Protein AF-A0A9X6TG32-F1 (afdb_monomer)

Solvent-accessible surface area (backbone atoms only — not comparable to full-atom values): 6471 Å² total; per-residue (Å²): 64,36,31,61,94,69,40,71,38,36,48,78,46,78,39,80,87,81,28,31,37,37,40,41,36,41,62,45,54,41,28,77,88,33,97,44,78,34,29,34,46,34,34,27,42,68,88,64,52,73,80,44,77,45,78,39,45,8,52,44,75,42,64,62,46,78,49,76,41,83,54,51,77,55,16,38,40,41,39,39,22,80,55,9,64,81,35,21,70,48,70,43,84,92,74,67,51,72,45,61,49,30,52,59,43,36,30,34,35,45,97,92,40,76,42,81,50,91,128

Sequence (119 aa):
MQGIGDWEFANINFNKLTKEMKIDLKTGTPHNYFDETYASIKVQKSSGQVVYNKEIYGDKKQNAETNTISVEIGDFVELTHKEGKGRATLINKDNNKQEKIGNKIMYKVTGAGLEKVEK

Organism: Bacillus thuringiensis (NCBI:txid1428)

Nearest PDB structures (foldseek):
  4ruw-assembly1_A  TM=5.761E-01  e=8.623E-03  Beutenbergia cavernae DSM 12333
  2a73-assembly1_A  TM=3.351E-01  e=1.134E-01  Homo sapiens
  2qki-assembly1_A  TM=3.518E-01  e=1.939E-01  Homo sapiens
  3hrz-assembly1_A  TM=3.897E-01  e=3.692E-01  Naja kaouthia
  3frp-assembly1_A  TM=3.621E-01  e=3.692E-01  Naja kaouthia

InterPro domains:
  IPR004954 Putative mucin/carbohydrate-binding domain [PF03272] (2-114)

Foldseek 3Di:
DAAPVLHDQWDWDADLVQQKIKIWGAWDARAQVFQAQAKKKWKAALVRHTPDIDTHGRNDTDHIDIDIDHHDQNIKIKMAGNPQQPRNWDADPVVRDIDRQPGIWMWGQHSVGTDTDDD

Mean predicted aligned error: 2.39 Å

Radius of gyration: 13.81 Å; Cα contacts (8 Å, |Δi|>4): 282; chains: 1; bounding box: 38×26×37 Å

Secondary structure (DSSP, 8-state):
-B-GGG-B-EEEEEETTTTEEEEEE-SB-S-TT--SEEEEEEEE-TTS-EEEEEEEESSSPBPPEEEEEE--TT-EEEEEETTHHHH-EEE-TTT--EEE--SEEEEEEETTEEEEE--

pLDDT: mean 96.97, std 3.9, range [59.69, 98.69]

Structure (mmCIF, N/CA/C/O backbone):
data_AF-A0A9X6TG32-F1
#
_entry.id   AF-A0A9X6TG32-F1
#
loop_
_atom_site.group_PDB
_atom_site.id
_atom_site.type_symbol
_atom_site.label_atom_id
_atom_site.label_alt_id
_atom_site.label_comp_id
_atom_site.label_asym_id
_atom_site.label_entity_id
_atom_site.label_seq_id
_atom_site.pdbx_PDB_ins_code
_atom_site.Cartn_x
_atom_site.Cartn_y
_atom_site.Cartn_z
_atom_site.occupancy
_atom_site.B_iso_or_equiv
_atom_site.auth_seq_id
_atom_site.auth_comp_id
_atom_site.auth_asym_id
_atom_site.auth_atom_id
_atom_site.pdbx_PDB_model_num
ATOM 1 N N . MET A 1 1 ? 7.254 -0.479 0.271 1.00 97.88 1 MET A N 1
ATOM 2 C CA . MET A 1 1 ? 7.523 -1.226 -0.977 1.00 97.88 1 MET A CA 1
ATOM 3 C C . MET A 1 1 ? 8.813 -0.701 -1.569 1.00 97.88 1 MET A C 1
ATOM 5 O O . MET A 1 1 ? 9.039 0.506 -1.534 1.00 97.88 1 MET A O 1
ATOM 9 N N . GLN A 1 2 ? 9.655 -1.598 -2.068 1.00 98.50 2 GLN A N 1
ATOM 10 C CA . GLN A 1 2 ? 10.983 -1.285 -2.580 1.00 98.50 2 GLN A CA 1
ATOM 11 C C . GLN A 1 2 ? 11.112 -1.627 -4.069 1.00 98.50 2 GLN A C 1
ATOM 13 O O . GLN A 1 2 ? 10.507 -2.578 -4.570 1.00 98.50 2 GLN A O 1
ATOM 18 N N . GLY A 1 3 ? 11.855 -0.786 -4.775 1.00 97.81 3 GLY A N 1
ATOM 19 C CA . GLY A 1 3 ? 12.153 -0.877 -6.193 1.00 97.81 3 GLY A CA 1
ATOM 20 C C . GLY A 1 3 ? 13.521 -1.504 -6.431 1.00 97.81 3 GLY A C 1
ATOM 21 O O . GLY A 1 3 ? 14.070 -2.180 -5.558 1.00 97.81 3 GLY A O 1
ATOM 22 N N . ILE A 1 4 ? 14.085 -1.241 -7.605 1.00 96.88 4 ILE A N 1
ATOM 23 C CA . ILE A 1 4 ? 15.459 -1.611 -7.936 1.00 96.88 4 ILE A CA 1
ATOM 24 C C . ILE A 1 4 ? 16.439 -1.053 -6.890 1.00 96.88 4 ILE A C 1
ATOM 26 O O . ILE A 1 4 ? 16.282 0.067 -6.400 1.00 96.88 4 ILE A O 1
ATOM 30 N N . GLY A 1 5 ? 17.433 -1.861 -6.507 1.00 97.06 5 GLY A N 1
ATOM 31 C CA . GLY A 1 5 ? 18.399 -1.496 -5.463 1.00 97.06 5 GLY A CA 1
ATOM 32 C C . GLY A 1 5 ? 17.790 -1.363 -4.063 1.00 97.06 5 GLY A C 1
ATOM 33 O O . GLY A 1 5 ? 18.345 -0.664 -3.222 1.00 97.06 5 GLY A O 1
ATOM 34 N N . ASP A 1 6 ? 16.629 -1.982 -3.829 1.00 96.75 6 ASP A N 1
ATOM 35 C CA . ASP A 1 6 ? 15.890 -1.958 -2.565 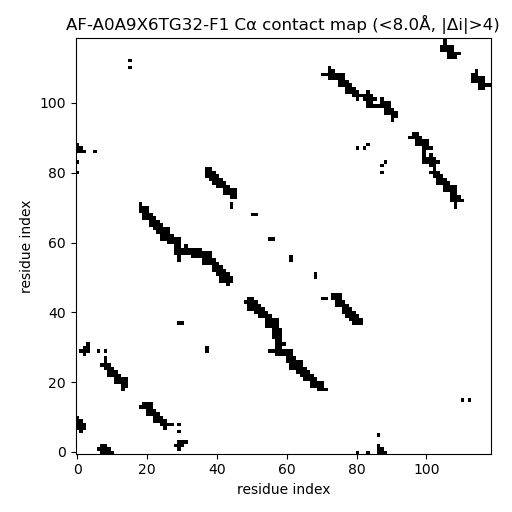1.00 96.75 6 ASP A CA 1
ATOM 36 C C . ASP A 1 6 ? 15.499 -0.541 -2.093 1.00 96.75 6 ASP A C 1
ATOM 38 O O . ASP A 1 6 ? 15.192 -0.301 -0.921 1.00 96.75 6 ASP A O 1
ATOM 42 N N . TRP A 1 7 ? 15.439 0.416 -3.022 1.00 96.06 7 TRP A N 1
ATOM 43 C CA . TRP A 1 7 ? 15.000 1.777 -2.740 1.00 96.06 7 TRP A CA 1
ATOM 44 C C . TRP A 1 7 ? 13.500 1.821 -2.426 1.00 96.06 7 TRP A C 1
ATOM 46 O O . TRP A 1 7 ? 12.672 1.364 -3.210 1.00 96.06 7 TRP A O 1
ATOM 56 N N . GLU A 1 8 ? 13.121 2.397 -1.284 1.00 98.12 8 GLU A N 1
ATOM 57 C CA . GLU A 1 8 ? 11.712 2.567 -0.921 1.00 98.12 8 GLU A CA 1
ATOM 58 C C . GLU A 1 8 ? 11.039 3.635 -1.797 1.00 98.12 8 GLU A C 1
ATOM 60 O O . GLU A 1 8 ? 11.249 4.830 -1.584 1.00 98.12 8 GLU A O 1
ATOM 65 N N . PHE A 1 9 ? 10.183 3.201 -2.7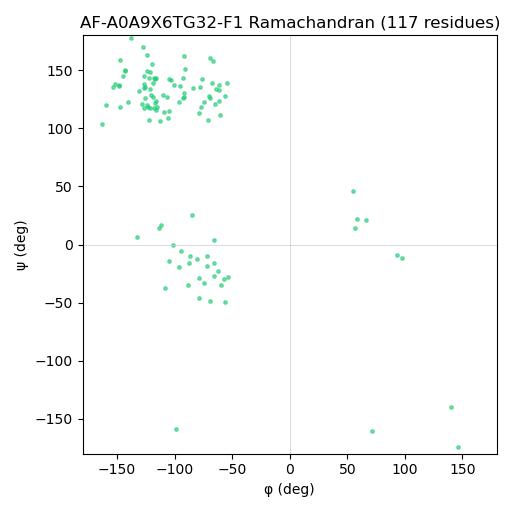25 1.00 98.44 9 PHE A N 1
ATOM 66 C CA . PHE A 1 9 ? 9.433 4.076 -3.633 1.00 98.44 9 PHE A CA 1
ATOM 67 C C . PHE A 1 9 ? 8.010 4.388 -3.141 1.00 98.44 9 PHE A C 1
ATOM 69 O O . PHE A 1 9 ? 7.407 5.360 -3.597 1.00 98.44 9 PHE A O 1
ATOM 76 N N . ALA A 1 10 ? 7.466 3.572 -2.229 1.00 98.44 10 ALA A N 1
ATOM 77 C CA . ALA A 1 10 ? 6.135 3.755 -1.650 1.00 98.44 10 ALA A CA 1
ATOM 78 C C . ALA A 1 10 ? 6.064 3.240 -0.205 1.00 98.44 10 ALA A C 1
ATOM 80 O O . ALA A 1 10 ? 6.521 2.129 0.086 1.00 98.44 10 ALA A O 1
ATOM 81 N N . ASN A 1 11 ? 5.434 4.004 0.684 1.00 98.38 11 ASN A N 1
ATOM 82 C CA . ASN A 1 11 ? 5.142 3.640 2.067 1.00 98.38 11 ASN A CA 1
ATOM 83 C C . ASN A 1 11 ? 3.640 3.813 2.338 1.00 98.38 11 ASN A C 1
ATOM 85 O O . ASN A 1 11 ? 3.044 4.804 1.925 1.00 98.38 11 ASN A O 1
ATOM 89 N N . ILE A 1 12 ? 3.024 2.833 3.002 1.00 98.44 12 ILE A N 1
ATOM 90 C CA . ILE A 1 12 ? 1.616 2.882 3.398 1.00 98.44 12 ILE A CA 1
ATOM 91 C C . ILE A 1 12 ? 1.571 2.699 4.909 1.00 98.44 12 ILE A C 1
ATOM 93 O O . ILE A 1 12 ? 1.993 1.661 5.425 1.00 98.44 12 ILE A O 1
ATOM 97 N N . ASN A 1 13 ? 1.063 3.700 5.620 1.00 98.12 13 ASN A N 1
ATOM 98 C CA . ASN A 1 13 ? 0.930 3.680 7.065 1.00 98.12 13 ASN A CA 1
ATOM 99 C C . ASN A 1 13 ? -0.539 3.776 7.473 1.00 98.12 13 ASN A C 1
ATOM 101 O O . ASN A 1 13 ? -1.195 4.781 7.223 1.00 98.12 13 ASN A O 1
ATOM 105 N N . PHE A 1 14 ? -1.034 2.734 8.138 1.00 98.12 14 PHE A N 1
ATOM 106 C CA . PHE A 1 14 ? -2.340 2.758 8.781 1.00 98.12 14 PHE A CA 1
ATOM 107 C C . PHE A 1 14 ? -2.207 3.199 10.241 1.00 98.12 14 PHE A C 1
ATOM 109 O O . PHE A 1 14 ? -1.439 2.608 11.007 1.00 98.12 14 PHE A O 1
ATOM 116 N N . ASN A 1 15 ? -2.974 4.216 10.624 1.00 97.06 15 ASN A N 1
ATOM 117 C CA . ASN A 1 15 ? -3.145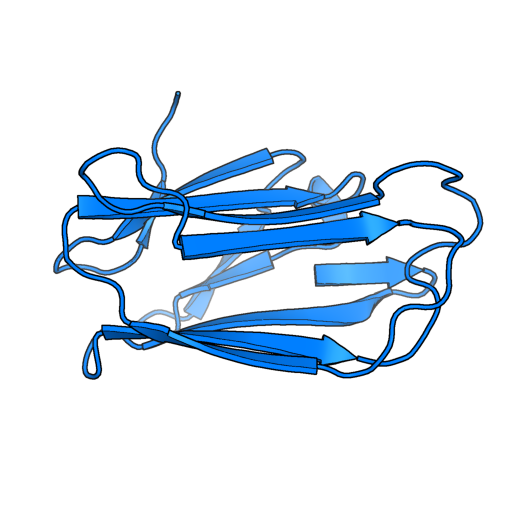 4.652 12.000 1.00 97.06 15 ASN A CA 1
ATOM 118 C C . ASN A 1 15 ? -4.532 4.232 12.503 1.00 97.06 15 ASN A C 1
ATOM 120 O O . ASN A 1 15 ? -5.549 4.801 12.111 1.00 97.06 15 ASN A O 1
ATOM 124 N N . LYS A 1 16 ? -4.564 3.252 13.412 1.00 94.12 16 LYS A N 1
ATOM 125 C CA . LYS A 1 16 ? -5.807 2.725 13.996 1.00 94.12 16 LYS A CA 1
ATOM 126 C C . LYS A 1 16 ? -6.563 3.733 14.869 1.00 94.12 16 LYS A C 1
ATOM 128 O O . LYS A 1 16 ? -7.774 3.612 15.002 1.00 94.12 16 LYS A O 1
ATOM 133 N N . LEU A 1 17 ? -5.864 4.705 15.463 1.00 94.19 17 LEU A N 1
ATOM 134 C CA . LEU A 1 17 ? -6.464 5.688 16.370 1.00 94.19 17 LEU A CA 1
ATOM 135 C C . LEU A 1 17 ? -7.191 6.785 15.596 1.00 94.19 17 LEU A C 1
ATOM 137 O O . LEU A 1 17 ? -8.321 7.122 15.930 1.00 94.19 17 LEU A O 1
ATOM 141 N N . THR A 1 18 ? -6.555 7.316 14.549 1.00 96.94 18 THR A N 1
ATOM 142 C CA . THR A 1 18 ? -7.161 8.350 13.694 1.00 96.94 18 THR A CA 1
ATOM 143 C C . THR A 1 18 ? -8.001 7.764 12.564 1.00 96.94 18 THR A C 1
ATOM 145 O O . THR A 1 18 ? -8.744 8.493 11.917 1.00 96.94 18 THR A O 1
ATOM 148 N N . LYS A 1 19 ? -7.921 6.443 12.355 1.00 97.25 19 LYS A N 1
ATOM 149 C CA . LYS A 1 19 ? -8.539 5.712 11.243 1.00 97.25 19 LYS A CA 1
ATOM 150 C C . LYS A 1 19 ? -8.140 6.278 9.880 1.00 97.25 19 LYS A C 1
ATOM 152 O O . LYS A 1 19 ? -8.952 6.467 8.976 1.00 97.25 19 LYS A O 1
ATOM 157 N N . GLU A 1 20 ? -6.851 6.535 9.730 1.00 98.12 20 GLU A N 1
ATOM 158 C CA . GLU A 1 20 ? -6.286 7.108 8.516 1.00 98.12 20 GLU A CA 1
ATOM 159 C C . GLU A 1 20 ? -5.2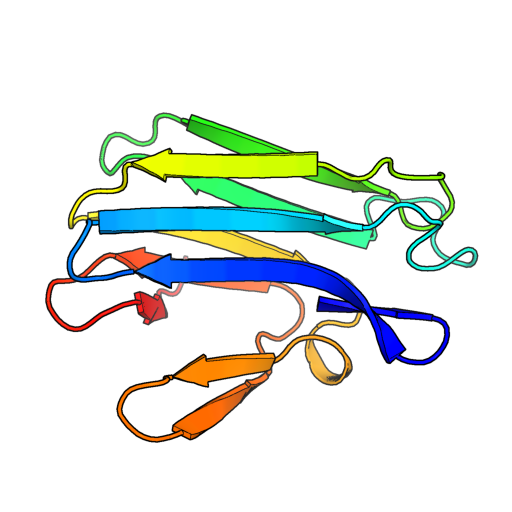76 6.154 7.901 1.00 98.12 20 GLU A C 1
ATOM 161 O O . GLU A 1 20 ? -4.448 5.553 8.591 1.00 98.12 20 GLU A O 1
ATOM 166 N N . MET A 1 21 ? -5.317 6.048 6.580 1.00 98.31 21 MET A N 1
ATOM 167 C CA . MET A 1 21 ? -4.229 5.494 5.797 1.00 98.31 21 MET A CA 1
ATOM 168 C C . MET A 1 21 ? -3.474 6.607 5.099 1.00 98.31 21 MET A C 1
ATOM 170 O O . MET A 1 21 ? -4.004 7.273 4.210 1.00 98.31 21 MET A O 1
ATOM 174 N N . LYS A 1 22 ? -2.216 6.771 5.491 1.00 98.62 22 LYS A N 1
ATOM 175 C CA . LYS A 1 22 ? -1.274 7.662 4.834 1.00 98.62 22 LYS A CA 1
ATOM 176 C C . LYS A 1 22 ? -0.486 6.889 3.784 1.00 98.62 22 LYS A C 1
ATOM 178 O O . LYS A 1 22 ? 0.116 5.861 4.092 1.00 98.62 22 LYS A O 1
ATOM 183 N N . ILE A 1 23 ? -0.494 7.380 2.554 1.00 98.69 23 ILE A N 1
ATOM 184 C CA . ILE A 1 23 ? 0.245 6.826 1.422 1.00 98.69 23 ILE A CA 1
ATOM 185 C C . ILE A 1 23 ? 1.268 7.866 0.995 1.00 98.69 23 ILE A C 1
ATOM 187 O O . ILE A 1 23 ? 0.890 8.958 0.581 1.00 98.69 23 ILE A O 1
ATOM 191 N N . ASP A 1 24 ? 2.543 7.507 1.082 1.00 98.62 24 ASP A N 1
ATOM 192 C CA . ASP A 1 24 ? 3.678 8.339 0.697 1.00 98.62 24 ASP A CA 1
ATOM 193 C C . ASP A 1 24 ? 4.412 7.678 -0.481 1.00 98.62 24 ASP A C 1
ATOM 195 O O . ASP A 1 24 ? 4.970 6.586 -0.348 1.00 98.62 24 ASP A O 1
ATOM 199 N N . LEU A 1 25 ? 4.423 8.334 -1.640 1.00 98.62 25 LEU A N 1
ATOM 200 C CA . LEU A 1 25 ? 5.180 7.950 -2.832 1.00 98.62 25 LEU A CA 1
ATOM 201 C C . LEU A 1 25 ? 6.409 8.848 -2.971 1.00 98.62 25 LEU A C 1
ATOM 203 O O . LEU A 1 25 ? 6.334 10.056 -2.738 1.00 98.62 25 LEU A O 1
ATOM 207 N N . LYS A 1 26 ? 7.540 8.278 -3.391 1.00 98.31 26 LYS A N 1
ATOM 208 C CA . LYS A 1 26 ? 8.780 9.029 -3.646 1.00 98.31 26 LYS A CA 1
ATOM 209 C C . LYS A 1 26 ? 9.032 9.187 -5.137 1.00 98.31 26 LYS A C 1
ATOM 211 O O . LYS A 1 26 ? 8.810 8.264 -5.911 1.00 98.31 26 LYS A O 1
ATOM 216 N N . THR A 1 27 ? 9.554 10.343 -5.539 1.00 98.06 27 THR A N 1
ATOM 217 C CA . THR A 1 27 ? 9.919 10.584 -6.942 1.00 98.06 27 THR A CA 1
ATOM 218 C C . THR A 1 27 ? 10.996 9.606 -7.420 1.00 98.06 27 THR A C 1
ATOM 220 O O . THR A 1 27 ? 11.951 9.346 -6.691 1.00 98.06 27 THR A O 1
ATOM 223 N N . GLY A 1 28 ? 10.850 9.072 -8.632 1.00 97.44 28 GLY A N 1
ATOM 224 C CA . GLY A 1 28 ? 11.818 8.160 -9.249 1.00 97.44 28 GLY A CA 1
ATOM 225 C C . GLY A 1 28 ? 11.162 7.102 -10.131 1.00 97.44 28 GLY A C 1
ATOM 226 O O . GLY A 1 28 ? 9.958 7.140 -10.360 1.00 97.44 28 GLY A O 1
ATOM 227 N N . THR A 1 29 ? 11.958 6.166 -10.638 1.00 98.06 29 THR A N 1
ATOM 228 C CA . THR A 1 29 ? 11.485 5.044 -11.462 1.00 98.06 29 THR A CA 1
ATOM 229 C C . THR A 1 29 ? 11.602 3.764 -10.634 1.00 98.06 29 THR A C 1
ATOM 231 O O . THR A 1 29 ? 12.726 3.401 -10.286 1.00 98.06 29 THR A O 1
ATOM 234 N N . PRO A 1 30 ? 10.490 3.099 -10.263 1.00 97.69 30 PRO A N 1
ATOM 235 C CA . PRO A 1 30 ? 10.518 1.967 -9.340 1.00 97.69 30 PRO A CA 1
ATOM 236 C C . PRO A 1 30 ? 11.435 0.834 -9.794 1.00 97.69 30 PRO A C 1
ATOM 238 O O . PRO A 1 30 ? 12.247 0.364 -9.002 1.00 97.69 30 PRO A O 1
ATOM 241 N N . HIS A 1 31 ? 11.319 0.392 -11.048 1.00 97.94 31 HIS A N 1
ATOM 242 C CA . HIS A 1 31 ? 12.173 -0.647 -11.611 1.00 97.94 31 HIS A CA 1
ATOM 243 C C . HIS A 1 31 ? 12.091 -0.660 -13.146 1.00 97.94 31 HIS A C 1
ATOM 245 O O . HIS A 1 31 ? 11.165 -1.207 -13.737 1.00 97.94 31 HIS A O 1
ATOM 251 N N . ASN A 1 32 ? 13.120 -0.135 -13.808 1.00 96.88 32 ASN A N 1
ATOM 252 C CA . ASN A 1 32 ? 13.190 0.091 -15.259 1.00 96.88 32 ASN A CA 1
ATOM 253 C C . ASN A 1 32 ? 13.198 -1.162 -16.161 1.00 96.88 32 ASN A C 1
ATOM 255 O O . ASN A 1 32 ? 13.348 -1.026 -17.368 1.00 96.88 32 ASN A O 1
ATOM 259 N N . TYR A 1 33 ? 13.064 -2.364 -15.597 1.00 97.81 33 TYR A N 1
ATOM 260 C CA . TYR A 1 33 ? 12.957 -3.618 -16.357 1.00 97.81 33 TYR A CA 1
ATOM 261 C C . TYR A 1 33 ? 11.514 -4.124 -16.459 1.00 97.81 33 TYR A C 1
ATOM 263 O O . TYR A 1 33 ? 11.280 -5.165 -17.061 1.00 97.81 33 TYR A O 1
ATOM 271 N N . PHE A 1 34 ? 10.558 -3.404 -15.865 1.00 97.81 34 PHE A N 1
ATOM 272 C CA . PHE A 1 34 ? 9.136 -3.716 -15.934 1.00 97.81 34 PHE A CA 1
ATOM 273 C C . PHE A 1 34 ? 8.420 -2.625 -16.735 1.00 97.81 34 PHE A C 1
ATOM 275 O O . PHE A 1 34 ? 8.199 -1.526 -16.226 1.00 97.81 34 PHE A O 1
ATOM 282 N N . ASP A 1 35 ? 8.021 -2.948 -17.961 1.00 97.69 35 ASP A N 1
ATOM 283 C CA . ASP A 1 35 ? 7.242 -2.102 -18.879 1.00 97.69 35 ASP A CA 1
ATOM 284 C C . ASP A 1 35 ? 5.721 -2.206 -18.637 1.00 97.69 35 ASP A C 1
ATOM 286 O O . ASP A 1 35 ? 4.893 -1.950 -19.516 1.00 97.69 35 ASP A O 1
ATOM 290 N N . GLU A 1 36 ? 5.343 -2.557 -17.408 1.00 98.19 36 GLU A N 1
ATOM 291 C CA . GLU A 1 36 ? 3.975 -2.782 -16.952 1.00 98.19 36 GLU A CA 1
ATOM 292 C C . GLU A 1 36 ? 3.728 -2.166 -15.563 1.00 98.19 36 GLU A C 1
ATOM 294 O O . GLU A 1 36 ? 4.631 -1.621 -14.913 1.00 98.19 36 GLU A O 1
ATOM 299 N N . THR A 1 37 ? 2.490 -2.275 -15.072 1.00 98.50 37 THR A N 1
ATOM 300 C CA . THR A 1 37 ? 2.165 -1.939 -13.681 1.00 98.50 37 THR A CA 1
ATOM 301 C C . THR A 1 37 ? 2.960 -2.840 -12.739 1.00 98.50 37 THR A C 1
ATOM 303 O O . THR A 1 37 ? 2.746 -4.050 -12.638 1.00 98.50 37 THR A O 1
ATOM 306 N N . TYR A 1 38 ? 3.895 -2.219 -12.030 1.00 98.56 38 TYR A N 1
ATOM 307 C CA . TYR A 1 38 ? 4.840 -2.880 -11.145 1.00 98.56 38 TYR A CA 1
ATOM 308 C C . TYR A 1 38 ? 4.287 -3.031 -9.726 1.00 98.56 38 TYR A C 1
ATOM 310 O O . TYR A 1 38 ? 4.538 -4.037 -9.055 1.00 98.56 38 TYR A O 1
ATOM 318 N N . ALA A 1 39 ? 3.505 -2.053 -9.271 1.00 98.62 39 ALA A N 1
ATOM 319 C CA . ALA A 1 39 ? 2.791 -2.099 -8.004 1.00 98.62 39 ALA A CA 1
ATOM 320 C C . ALA A 1 39 ? 1.464 -1.341 -8.089 1.00 98.62 39 ALA A C 1
ATOM 322 O O . ALA A 1 39 ? 1.287 -0.455 -8.926 1.00 98.62 39 ALA A O 1
ATOM 323 N N . SER A 1 40 ? 0.537 -1.660 -7.191 1.00 98.62 40 SER A N 1
ATOM 324 C CA . SER A 1 40 ? -0.705 -0.907 -7.046 1.00 98.62 40 SER A CA 1
ATOM 325 C C . SER A 1 40 ? -1.135 -0.796 -5.593 1.00 98.62 40 SER A C 1
ATOM 327 O O . SER A 1 40 ? -0.887 -1.695 -4.786 1.00 98.62 40 SER A O 1
ATOM 329 N N . ILE A 1 41 ? -1.826 0.296 -5.280 1.00 98.69 41 ILE A N 1
ATOM 330 C CA . ILE A 1 41 ? -2.442 0.548 -3.978 1.00 98.69 41 ILE A CA 1
ATOM 331 C C . ILE A 1 41 ? -3.895 0.925 -4.221 1.00 98.69 41 ILE A C 1
ATOM 333 O O . ILE A 1 41 ? -4.177 1.907 -4.908 1.00 98.69 41 ILE A O 1
ATOM 337 N N . LYS A 1 42 ? -4.822 0.165 -3.648 1.00 98.69 42 LYS A N 1
ATOM 338 C CA . LYS A 1 42 ? -6.256 0.417 -3.775 1.00 98.69 42 LYS A CA 1
ATOM 339 C C . LYS A 1 42 ? -6.914 0.383 -2.408 1.00 98.69 42 LYS A C 1
ATOM 341 O O . LYS A 1 42 ? -6.699 -0.552 -1.642 1.00 98.69 42 LYS A O 1
ATOM 346 N N . VAL A 1 43 ? -7.729 1.393 -2.122 1.00 98.69 43 VAL A N 1
ATOM 347 C CA . VAL A 1 43 ? -8.520 1.493 -0.892 1.00 98.69 43 VAL A CA 1
ATOM 348 C C . VAL A 1 43 ? -9.991 1.521 -1.265 1.00 98.69 43 VAL A C 1
ATOM 350 O O . VAL A 1 43 ? -10.417 2.324 -2.102 1.00 98.69 43 VAL A O 1
ATOM 353 N N . GLN A 1 44 ? -10.765 0.626 -0.662 1.00 98.44 44 GLN A N 1
ATOM 354 C CA . GLN A 1 44 ? -12.180 0.442 -0.958 1.00 98.44 44 GLN A CA 1
ATOM 355 C C . GLN A 1 44 ? -13.005 0.520 0.317 1.00 98.44 44 GLN A C 1
ATOM 357 O O . GLN A 1 44 ? -12.634 -0.057 1.337 1.00 98.44 44 GLN A O 1
ATOM 362 N N . LYS A 1 45 ? -14.150 1.192 0.244 1.00 98.19 45 LYS A N 1
ATOM 363 C CA . LYS A 1 45 ? -15.153 1.158 1.301 1.00 98.19 45 LYS A CA 1
ATOM 364 C C . LYS A 1 45 ? -15.764 -0.229 1.426 1.00 98.19 45 LYS A C 1
ATOM 366 O O . LYS A 1 45 ? -15.779 -0.994 0.461 1.00 98.19 45 LYS A O 1
ATOM 371 N N . SER A 1 46 ? -16.330 -0.528 2.589 1.00 97.06 46 SER A N 1
ATOM 372 C CA . SER A 1 46 ? -17.109 -1.755 2.817 1.00 97.06 46 SER A CA 1
ATOM 373 C C . SER A 1 46 ? -18.251 -1.953 1.803 1.00 97.06 46 SER A C 1
ATOM 375 O O . SER A 1 46 ? -18.584 -3.087 1.471 1.00 97.06 46 SER A O 1
ATOM 377 N N . SER A 1 47 ? -18.790 -0.862 1.242 1.00 97.00 47 SER A N 1
ATOM 378 C CA . SER A 1 47 ? -19.780 -0.859 0.152 1.00 97.00 47 SER A CA 1
ATOM 379 C C . SER A 1 47 ? -19.227 -1.275 -1.220 1.00 97.00 47 SER A C 1
ATOM 381 O O . SER A 1 47 ? -19.992 -1.439 -2.166 1.00 97.00 47 SER A O 1
ATOM 383 N N . GLY A 1 48 ? -17.906 -1.406 -1.359 1.00 96.31 48 GLY A N 1
ATOM 384 C CA . GLY A 1 48 ? -17.206 -1.660 -2.620 1.00 96.31 48 GLY A CA 1
ATOM 385 C C . GLY A 1 48 ? -16.729 -0.398 -3.348 1.00 96.31 48 GLY A C 1
ATOM 386 O O . GLY A 1 48 ? -15.950 -0.511 -4.298 1.00 96.31 48 GLY A O 1
ATOM 387 N N . GLN A 1 49 ? -17.128 0.800 -2.901 1.00 98.12 49 GLN A N 1
ATOM 388 C CA . GLN A 1 49 ? -16.684 2.060 -3.502 1.00 98.12 49 GLN A CA 1
ATOM 389 C C . GLN A 1 49 ? -15.162 2.213 -3.396 1.00 98.12 49 GLN A C 1
ATOM 391 O O . GLN A 1 49 ? -14.604 2.213 -2.301 1.00 98.12 49 GLN A O 1
ATOM 396 N N . VAL A 1 50 ? -14.484 2.394 -4.527 1.00 98.44 50 VAL A N 1
ATOM 397 C CA . VAL A 1 50 ? -13.050 2.707 -4.559 1.00 98.44 50 VAL A CA 1
ATOM 398 C C . VAL A 1 50 ? -12.864 4.182 -4.210 1.00 98.44 50 VAL A C 1
ATOM 400 O O . VAL A 1 50 ? -13.356 5.049 -4.927 1.00 98.44 50 VAL A O 1
ATOM 403 N N . VAL A 1 51 ? -12.157 4.466 -3.117 1.00 98.19 51 VAL A N 1
ATOM 404 C CA . VAL A 1 51 ? -11.865 5.841 -2.659 1.00 98.19 51 VAL A CA 1
ATOM 405 C C . VAL A 1 51 ? -10.427 6.262 -2.931 1.00 98.19 51 VAL A C 1
ATOM 407 O O . VAL A 1 51 ? -10.109 7.444 -2.887 1.00 98.19 51 VAL A O 1
ATOM 410 N N . TYR A 1 52 ? -9.562 5.302 -3.254 1.00 98.62 52 TYR A N 1
ATOM 411 C CA . TYR A 1 52 ? -8.222 5.556 -3.758 1.00 98.62 52 TYR A CA 1
ATOM 412 C C . TYR A 1 52 ? -7.778 4.405 -4.651 1.00 98.62 52 TYR A C 1
ATOM 414 O O . TYR A 1 52 ? -7.996 3.238 -4.318 1.00 98.62 52 TYR A O 1
ATOM 422 N N . ASN A 1 53 ? -7.132 4.729 -5.766 1.00 98.25 53 ASN A N 1
ATOM 423 C CA . ASN A 1 53 ? -6.499 3.756 -6.642 1.00 98.25 53 ASN A CA 1
ATOM 424 C C . ASN A 1 53 ? -5.261 4.380 -7.280 1.00 98.25 53 ASN A C 1
ATOM 426 O O . ASN A 1 53 ? -5.369 5.360 -8.017 1.00 98.25 53 ASN A O 1
ATOM 430 N N . LYS A 1 54 ? -4.096 3.799 -7.011 1.00 98.12 54 LYS A N 1
ATOM 431 C CA . LYS A 1 54 ? -2.827 4.195 -7.608 1.00 98.12 54 LYS A CA 1
ATOM 432 C C . LYS A 1 54 ? -2.187 2.997 -8.275 1.00 98.12 54 LYS A C 1
ATOM 434 O O . LYS A 1 54 ? -1.848 2.023 -7.607 1.00 98.12 54 LYS A O 1
ATOM 439 N N . GLU A 1 55 ? -1.977 3.113 -9.576 1.00 98.31 55 GLU A N 1
ATOM 440 C CA . GLU A 1 55 ? -1.090 2.233 -10.324 1.00 98.31 55 GLU A CA 1
ATOM 441 C C . GLU A 1 55 ? 0.285 2.883 -10.434 1.00 98.31 55 GLU A C 1
ATOM 443 O O . GLU A 1 55 ? 0.413 4.091 -10.662 1.00 98.31 55 GLU A O 1
ATOM 448 N N . ILE A 1 56 ? 1.318 2.076 -10.226 1.00 98.44 56 ILE A N 1
ATOM 449 C CA . ILE A 1 56 ? 2.711 2.494 -10.239 1.00 98.44 56 ILE A CA 1
ATOM 450 C C . ILE A 1 56 ? 3.407 1.653 -11.303 1.00 98.44 56 ILE A C 1
ATOM 452 O O . ILE A 1 56 ? 3.610 0.449 -11.133 1.00 98.44 56 ILE A O 1
ATOM 456 N N . TYR A 1 57 ? 3.729 2.293 -12.421 1.00 98.38 57 TYR A N 1
ATOM 457 C CA . TYR A 1 57 ? 4.402 1.664 -13.552 1.00 98.38 57 TYR A CA 1
ATOM 458 C C . TYR A 1 57 ? 5.895 1.479 -13.252 1.00 98.38 57 TYR A C 1
ATOM 460 O O . TYR A 1 57 ? 6.499 2.337 -12.607 1.00 98.38 57 TYR A O 1
ATOM 468 N N . GLY A 1 58 ? 6.486 0.367 -13.686 1.00 98.38 58 GLY A N 1
ATOM 469 C CA . GLY A 1 58 ? 7.863 0.020 -13.323 1.00 98.38 58 GLY A CA 1
ATOM 470 C C . GLY A 1 58 ? 8.913 0.932 -13.949 1.00 98.38 58 GLY A C 1
ATOM 471 O O . GLY A 1 58 ? 9.784 1.443 -13.243 1.00 98.38 58 GLY A O 1
ATOM 472 N N . ASP A 1 59 ? 8.810 1.164 -15.254 1.00 98.12 59 ASP A N 1
ATOM 473 C CA . ASP A 1 59 ? 9.783 1.906 -16.061 1.00 98.12 59 ASP A CA 1
ATOM 474 C C . ASP A 1 59 ? 9.464 3.396 -16.242 1.00 98.12 59 ASP A C 1
ATOM 476 O O . ASP A 1 59 ? 10.296 4.159 -16.742 1.00 98.12 59 ASP A O 1
ATOM 480 N N . LYS A 1 60 ? 8.302 3.851 -15.763 1.00 98.06 60 LYS A N 1
ATOM 481 C CA . LYS A 1 60 ? 7.919 5.264 -15.810 1.00 98.06 60 LYS A CA 1
ATOM 482 C C . LYS A 1 60 ? 8.320 5.974 -14.530 1.00 98.06 60 LYS A C 1
ATOM 484 O O . LYS A 1 60 ? 8.197 5.454 -13.423 1.00 98.06 60 LYS A O 1
ATOM 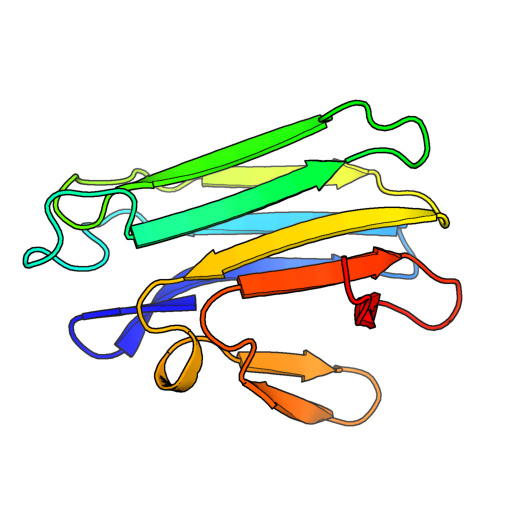489 N N . LYS A 1 61 ? 8.745 7.224 -14.691 1.00 96.94 61 LYS A N 1
ATOM 490 C CA . LYS A 1 61 ? 8.989 8.119 -13.564 1.00 96.94 61 LYS A CA 1
ATOM 491 C C . LYS A 1 61 ? 7.668 8.405 -12.844 1.00 96.94 61 LYS A C 1
ATOM 493 O O . LYS A 1 61 ? 6.750 8.966 -13.439 1.00 96.94 61 LYS A O 1
ATOM 498 N N . GLN A 1 62 ? 7.593 8.064 -11.562 1.00 95.56 62 GLN A N 1
ATOM 499 C CA . GLN A 1 62 ? 6.560 8.548 -10.651 1.00 95.56 62 GLN A CA 1
ATOM 500 C C . GLN A 1 62 ? 7.023 9.833 -9.954 1.00 95.56 62 GLN A C 1
ATOM 502 O O . GLN A 1 62 ? 8.219 10.045 -9.740 1.00 95.56 62 GLN A O 1
ATOM 507 N N . ASN A 1 63 ? 6.071 10.686 -9.585 1.00 96.88 63 ASN A N 1
ATOM 508 C CA . ASN A 1 63 ? 6.325 11.877 -8.776 1.00 96.88 63 ASN A CA 1
ATOM 509 C C . ASN A 1 63 ? 6.160 11.563 -7.287 1.00 96.88 63 ASN A C 1
ATOM 511 O O . ASN A 1 63 ? 5.535 10.569 -6.918 1.00 96.88 63 ASN A O 1
ATOM 515 N N . ALA A 1 64 ? 6.715 12.427 -6.437 1.00 97.94 64 ALA A N 1
ATOM 516 C CA . ALA A 1 64 ? 6.408 12.375 -5.017 1.00 97.94 64 ALA A CA 1
ATOM 517 C C . ALA A 1 64 ? 4.941 12.764 -4.787 1.00 97.94 64 ALA A C 1
ATOM 519 O O . ALA A 1 64 ? 4.436 13.689 -5.423 1.00 97.94 64 ALA A O 1
ATOM 520 N N . GLU A 1 65 ? 4.267 12.051 -3.893 1.00 97.44 65 GLU A N 1
ATOM 521 C CA . GLU A 1 65 ? 2.846 12.240 -3.610 1.00 97.44 65 GLU A CA 1
ATOM 522 C C . GLU A 1 65 ? 2.562 11.783 -2.180 1.00 97.44 65 GLU A C 1
ATOM 524 O O . GLU A 1 65 ? 3.018 10.716 -1.778 1.00 97.44 65 GLU A O 1
ATOM 529 N N . THR A 1 66 ? 1.790 12.561 -1.426 1.00 98.25 66 THR A N 1
ATOM 530 C CA . THR A 1 66 ? 1.302 12.164 -0.102 1.00 98.25 66 THR A CA 1
ATOM 531 C C . THR A 1 66 ? -0.211 12.294 -0.093 1.00 98.25 66 THR A C 1
ATOM 533 O O . THR A 1 66 ? -0.735 13.368 -0.379 1.00 98.25 66 THR A O 1
ATOM 536 N N . ASN A 1 67 ? -0.910 11.221 0.269 1.00 98.06 67 ASN A N 1
ATOM 537 C CA . ASN A 1 67 ? -2.353 11.245 0.499 1.00 98.06 67 ASN A CA 1
ATOM 538 C C . ASN A 1 67 ? -2.681 10.684 1.871 1.00 98.06 67 ASN A C 1
ATOM 540 O O . ASN A 1 67 ? -2.078 9.705 2.307 1.00 98.06 67 ASN A O 1
ATOM 544 N N . THR A 1 68 ? -3.705 11.254 2.492 1.00 98.44 68 THR A N 1
ATOM 545 C CA . THR A 1 68 ? -4.328 10.710 3.695 1.00 98.44 68 THR A CA 1
ATOM 546 C C . THR A 1 68 ? -5.762 10.341 3.359 1.00 98.44 68 THR A C 1
ATOM 548 O O . THR A 1 68 ? -6.526 11.175 2.880 1.00 98.44 68 THR A O 1
ATOM 551 N N . ILE A 1 69 ? -6.118 9.081 3.586 1.00 98.25 69 ILE A N 1
ATOM 552 C CA . ILE A 1 69 ? -7.436 8.531 3.276 1.00 98.25 69 ILE A CA 1
ATOM 553 C C . ILE A 1 69 ? -8.082 8.097 4.584 1.00 98.25 69 ILE A C 1
ATOM 555 O O . ILE A 1 69 ? -7.544 7.236 5.282 1.00 98.25 69 ILE A O 1
ATOM 559 N N . SER A 1 70 ? -9.252 8.647 4.898 1.00 98.19 70 SER A N 1
ATOM 560 C CA . SER A 1 70 ? -10.060 8.163 6.017 1.00 98.19 70 SER A CA 1
ATOM 561 C C . SER A 1 70 ? -10.631 6.784 5.692 1.00 98.19 70 SER A C 1
ATOM 563 O O . SER A 1 70 ? -11.278 6.587 4.654 1.00 98.19 70 SER A O 1
ATOM 565 N N . VAL A 1 71 ? -10.418 5.829 6.589 1.00 98.31 71 VAL A N 1
ATOM 566 C CA . VAL A 1 71 ? -10.911 4.452 6.493 1.00 98.31 71 VAL A CA 1
ATOM 567 C C . VAL A 1 71 ? -11.810 4.133 7.679 1.00 98.31 71 VAL A C 1
ATOM 569 O O . VAL A 1 71 ? -11.708 4.744 8.731 1.00 98.31 71 VAL A O 1
ATOM 572 N N . GLU A 1 72 ? -12.702 3.172 7.520 1.00 98.25 72 GLU A N 1
ATOM 573 C CA . GLU A 1 72 ? -13.557 2.676 8.595 1.00 98.25 72 GLU A CA 1
ATOM 574 C C . GLU A 1 72 ? -13.394 1.169 8.771 1.00 98.25 72 GLU A C 1
ATOM 576 O O . GLU A 1 72 ? -12.892 0.468 7.890 1.00 98.25 72 GLU A O 1
ATOM 581 N N . ILE A 1 73 ? -13.830 0.651 9.923 1.00 98.00 73 ILE A N 1
ATOM 582 C CA . ILE A 1 73 ? -13.891 -0.798 10.136 1.00 98.00 73 ILE A CA 1
ATOM 583 C C . ILE A 1 73 ? -14.757 -1.417 9.035 1.00 98.00 73 ILE A C 1
ATOM 585 O O . ILE A 1 73 ? -15.895 -1.008 8.811 1.00 98.00 73 ILE A O 1
ATOM 589 N N . GLY A 1 74 ? -14.213 -2.427 8.363 1.00 98.06 74 GLY A N 1
ATOM 590 C CA . GLY A 1 74 ? -14.839 -3.072 7.215 1.00 98.06 74 GLY A CA 1
ATOM 591 C C . GLY A 1 74 ? -14.355 -2.578 5.855 1.00 98.06 74 GLY A C 1
ATOM 592 O O . GLY A 1 74 ? -14.648 -3.253 4.871 1.00 98.06 74 GLY A O 1
ATOM 593 N N . ASP A 1 75 ? -13.606 -1.475 5.785 1.00 98.62 75 ASP A N 1
ATOM 594 C CA . ASP A 1 75 ? -12.929 -1.045 4.559 1.00 98.62 75 ASP A CA 1
ATOM 595 C C . ASP A 1 75 ? -11.783 -2.006 4.203 1.00 98.62 75 ASP A C 1
ATOM 597 O O . ASP A 1 75 ? -11.285 -2.765 5.040 1.00 98.62 75 ASP A O 1
ATOM 601 N N . PHE A 1 76 ? -11.359 -1.972 2.943 1.00 98.50 76 PHE A N 1
ATOM 602 C CA . PHE A 1 76 ? -10.357 -2.874 2.391 1.00 98.50 76 PHE A CA 1
ATOM 603 C C . PHE A 1 76 ? -9.184 -2.126 1.775 1.00 98.50 76 PHE A C 1
ATOM 605 O O . PHE A 1 76 ? -9.332 -1.048 1.196 1.00 98.50 76 PHE A O 1
ATOM 612 N N . VAL A 1 77 ? -8.022 -2.764 1.845 1.00 98.19 77 VAL A N 1
ATOM 613 C CA . VAL A 1 77 ? -6.775 -2.321 1.229 1.00 98.19 77 VAL A CA 1
ATOM 614 C C . VAL A 1 77 ? -6.236 -3.456 0.384 1.00 98.19 77 VAL A C 1
ATOM 616 O O . VAL A 1 77 ? -5.900 -4.511 0.915 1.00 98.19 77 VAL A O 1
ATOM 619 N N . GLU A 1 78 ? -6.136 -3.249 -0.920 1.00 98.38 78 GLU A N 1
ATOM 620 C CA . GLU A 1 78 ? -5.497 -4.183 -1.841 1.00 98.38 78 GLU A CA 1
ATOM 621 C C . GLU A 1 78 ? -4.152 -3.608 -2.276 1.00 98.38 78 GLU A C 1
ATOM 623 O O . GLU A 1 78 ? -4.067 -2.471 -2.749 1.00 98.38 78 GLU A O 1
ATOM 628 N N . LEU A 1 79 ? -3.100 -4.406 -2.119 1.00 98.44 79 LEU A N 1
ATOM 629 C CA . LEU A 1 79 ? -1.752 -4.066 -2.547 1.00 98.44 79 LEU A CA 1
ATOM 630 C C . LEU A 1 79 ? -1.271 -5.122 -3.536 1.00 98.44 79 LEU A C 1
ATOM 632 O O . LEU A 1 79 ? -1.384 -6.322 -3.275 1.00 98.44 79 LEU A O 1
ATOM 636 N N . THR A 1 80 ? -0.689 -4.682 -4.646 1.00 98.44 80 THR A N 1
ATOM 637 C CA . THR A 1 80 ? 0.064 -5.559 -5.547 1.00 98.44 80 THR A CA 1
ATOM 638 C C . THR A 1 80 ? 1.487 -5.056 -5.687 1.00 98.44 80 THR A C 1
ATOM 640 O O . THR A 1 80 ? 1.745 -3.856 -5.591 1.00 98.44 80 THR A O 1
ATOM 643 N N . HIS A 1 81 ? 2.420 -5.981 -5.886 1.00 98.56 81 HIS A N 1
ATOM 644 C CA . HIS A 1 81 ? 3.815 -5.664 -6.154 1.00 98.56 81 HIS A CA 1
ATOM 645 C C . HIS A 1 81 ? 4.494 -6.859 -6.822 1.00 98.56 81 HIS A C 1
ATOM 647 O O . HIS A 1 81 ? 4.556 -7.942 -6.239 1.00 98.56 81 HIS A O 1
ATOM 653 N N . LYS A 1 82 ? 5.029 -6.684 -8.034 1.00 98.25 82 LYS A N 1
ATOM 654 C CA . LYS A 1 82 ? 5.663 -7.771 -8.807 1.00 98.25 82 LYS A CA 1
ATOM 655 C C . LYS A 1 82 ? 6.809 -8.452 -8.050 1.00 98.25 82 LYS A C 1
ATOM 657 O O . LYS A 1 82 ? 6.991 -9.659 -8.184 1.00 98.25 82 LYS A O 1
ATOM 662 N N . GLU A 1 83 ? 7.492 -7.719 -7.174 1.00 97.94 83 GLU A N 1
ATOM 663 C CA . GLU A 1 83 ? 8.585 -8.230 -6.337 1.00 97.94 83 GLU A CA 1
ATOM 664 C C . GLU A 1 83 ? 8.240 -8.293 -4.839 1.00 97.94 83 GLU A C 1
ATOM 666 O O . GLU A 1 83 ? 9.126 -8.431 -3.991 1.00 97.94 83 GLU A O 1
ATOM 671 N N . GLY A 1 84 ? 6.958 -8.234 -4.465 1.00 97.25 84 GLY A N 1
ATOM 672 C CA . GLY A 1 84 ? 6.563 -8.072 -3.061 1.00 97.25 84 GLY A CA 1
ATOM 673 C C . GLY A 1 84 ? 6.911 -9.246 -2.140 1.00 97.25 84 GLY A C 1
ATOM 674 O O . GLY A 1 84 ? 6.995 -9.071 -0.926 1.00 97.25 84 GLY A O 1
ATOM 675 N N . LYS A 1 85 ? 7.225 -10.426 -2.695 1.00 96.94 85 LYS A N 1
ATOM 676 C CA . LYS A 1 85 ? 7.804 -11.557 -1.942 1.00 96.94 85 LYS A CA 1
ATOM 677 C C . LYS A 1 85 ? 9.149 -11.208 -1.288 1.00 96.94 85 LYS A C 1
ATOM 679 O O . LYS A 1 85 ? 9.428 -11.694 -0.198 1.00 96.94 85 LYS A O 1
ATOM 684 N N . GLY A 1 86 ? 9.966 -10.372 -1.931 1.00 96.81 86 GLY A N 1
ATOM 685 C CA . GLY A 1 86 ? 11.279 -9.953 -1.425 1.00 96.81 86 GLY A CA 1
ATOM 686 C C . GLY A 1 86 ? 11.311 -8.497 -0.967 1.00 96.81 86 GLY A C 1
ATOM 687 O O . GLY A 1 86 ? 11.909 -8.184 0.061 1.00 96.81 86 GLY A O 1
ATOM 688 N N . ARG A 1 87 ? 10.598 -7.619 -1.678 1.00 97.88 87 ARG A N 1
ATOM 689 C CA . ARG A 1 87 ? 10.754 -6.158 -1.616 1.00 97.88 87 ARG A CA 1
ATOM 690 C C . ARG A 1 87 ? 9.553 -5.412 -1.031 1.00 97.88 87 ARG A C 1
ATOM 692 O O . ARG A 1 87 ? 9.455 -4.190 -1.137 1.00 97.88 87 ARG A O 1
ATOM 699 N N . ALA A 1 88 ? 8.624 -6.110 -0.385 1.00 97.81 88 ALA A N 1
ATOM 700 C CA . ALA A 1 88 ? 7.566 -5.461 0.377 1.00 97.81 88 ALA A CA 1
ATOM 701 C C . ALA A 1 88 ? 7.275 -6.201 1.684 1.00 97.81 88 ALA A C 1
ATOM 703 O O . ALA A 1 88 ? 6.942 -7.385 1.704 1.00 97.81 88 ALA A O 1
ATOM 704 N N . THR A 1 89 ? 7.401 -5.464 2.783 1.00 97.62 89 THR A N 1
ATOM 705 C CA . THR A 1 89 ? 7.223 -5.963 4.144 1.00 97.62 89 THR A CA 1
ATOM 706 C C . THR A 1 89 ? 6.106 -5.169 4.817 1.00 97.62 89 THR A C 1
ATOM 708 O O . THR A 1 89 ? 6.146 -3.938 4.810 1.00 97.62 89 THR A O 1
ATOM 711 N N . LEU A 1 90 ? 5.129 -5.857 5.404 1.00 97.06 90 LEU A N 1
ATOM 712 C CA . LEU A 1 90 ? 4.240 -5.285 6.410 1.00 97.06 90 LEU A CA 1
ATOM 713 C C . LEU A 1 90 ? 4.935 -5.375 7.769 1.00 97.06 90 LEU A C 1
ATOM 715 O O . LEU A 1 90 ? 5.482 -6.419 8.11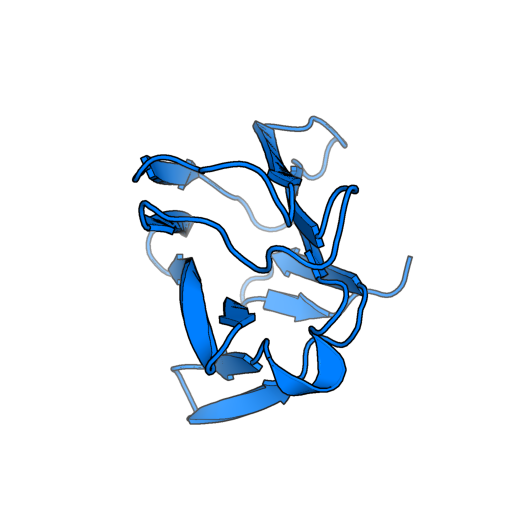6 1.00 97.06 90 LEU A O 1
ATOM 719 N N . ILE A 1 91 ? 4.884 -4.289 8.538 1.00 97.25 91 ILE A N 1
ATOM 720 C CA . ILE A 1 91 ? 5.401 -4.235 9.905 1.00 97.25 91 ILE A CA 1
ATOM 721 C C . ILE A 1 91 ? 4.245 -3.856 10.824 1.00 97.25 91 ILE A C 1
ATOM 723 O O . ILE A 1 91 ? 3.692 -2.759 10.712 1.00 97.25 91 ILE A O 1
ATOM 727 N N . ASN A 1 92 ? 3.895 -4.745 11.747 1.00 95.56 92 ASN A N 1
ATOM 728 C CA . ASN A 1 92 ? 2.985 -4.414 12.832 1.00 95.56 92 ASN A CA 1
ATOM 729 C C . ASN A 1 92 ? 3.764 -3.631 13.898 1.00 95.56 92 ASN A C 1
ATOM 731 O O . ASN A 1 92 ? 4.658 -4.173 14.541 1.00 95.56 92 ASN A O 1
ATOM 735 N N . LYS A 1 93 ? 3.432 -2.350 14.085 1.00 93.38 93 LYS A N 1
ATOM 736 C CA . LYS A 1 93 ? 4.134 -1.476 15.037 1.00 93.38 93 LYS A CA 1
ATOM 737 C C . LYS A 1 93 ? 3.841 -1.794 16.508 1.00 93.38 93 LYS A C 1
ATOM 739 O O . LYS A 1 93 ? 4.627 -1.391 17.356 1.00 93.38 93 LYS A O 1
ATOM 744 N N . ASP A 1 94 ? 2.760 -2.512 16.813 1.00 92.69 94 ASP A N 1
ATOM 7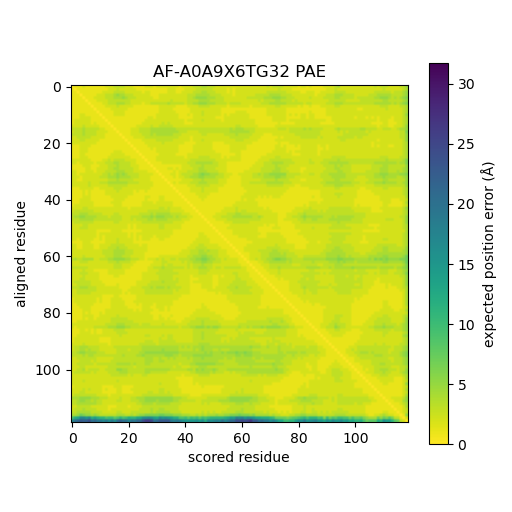45 C CA . ASP A 1 94 ? 2.408 -2.867 18.193 1.00 92.69 94 ASP A CA 1
ATOM 746 C C . ASP A 1 94 ? 3.324 -3.972 18.749 1.00 92.69 94 ASP A C 1
ATOM 748 O O . ASP A 1 94 ? 3.614 -3.993 19.941 1.00 92.69 94 ASP A O 1
ATOM 752 N N . ASN A 1 95 ? 3.788 -4.896 17.899 1.00 93.94 95 ASN A N 1
ATOM 753 C CA . AS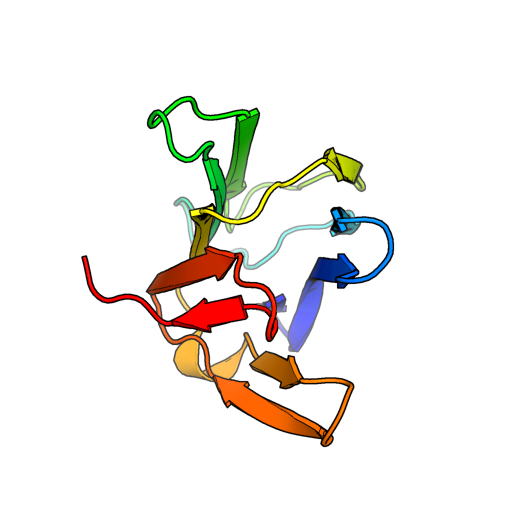N A 1 95 ? 4.590 -6.056 18.321 1.00 93.94 95 ASN A CA 1
ATOM 754 C C . ASN A 1 95 ? 5.849 -6.311 17.471 1.00 93.94 95 ASN A C 1
ATOM 756 O O . ASN A 1 95 ? 6.516 -7.326 17.653 1.00 93.94 95 ASN A O 1
ATOM 760 N N . ASN A 1 96 ? 6.172 -5.413 16.538 1.00 95.31 96 ASN A N 1
ATOM 761 C CA . ASN A 1 96 ? 7.284 -5.508 15.586 1.00 95.31 96 ASN A CA 1
ATOM 762 C C . ASN A 1 96 ? 7.284 -6.760 14.693 1.00 95.31 96 ASN A C 1
ATOM 764 O O . ASN A 1 96 ? 8.288 -7.038 14.031 1.00 95.31 96 ASN A O 1
ATOM 768 N N . LYS A 1 97 ? 6.175 -7.508 14.623 1.00 95.50 97 LYS A N 1
ATOM 769 C CA . LYS A 1 97 ? 6.061 -8.642 13.705 1.00 95.50 97 LYS A CA 1
ATOM 770 C C . LYS A 1 97 ? 6.143 -8.134 12.270 1.00 95.50 97 LYS A C 1
ATOM 772 O O . LYS A 1 97 ? 5.472 -7.169 11.900 1.00 95.50 97 LYS A O 1
ATOM 777 N N . GLN A 1 98 ? 6.952 -8.818 11.470 1.00 96.12 98 GLN A N 1
ATOM 778 C CA . GLN A 1 98 ? 7.142 -8.509 10.062 1.00 96.12 98 GLN A CA 1
ATOM 779 C C . GLN A 1 98 ? 6.678 -9.670 9.197 1.00 96.12 98 GLN A C 1
ATOM 781 O O . GLN A 1 98 ? 6.901 -10.834 9.531 1.00 96.12 98 GLN A O 1
ATOM 786 N N . GLU A 1 99 ? 6.073 -9.350 8.063 1.00 94.94 99 GLU A N 1
ATOM 787 C CA . GLU A 1 99 ? 5.686 -10.342 7.069 1.00 94.94 99 GLU A CA 1
ATOM 788 C C . GLU A 1 99 ? 5.842 -9.797 5.654 1.00 94.94 99 GLU A C 1
ATOM 790 O O . GLU A 1 99 ? 5.642 -8.611 5.390 1.00 94.94 99 GLU A O 1
ATOM 795 N N . LYS A 1 100 ? 6.226 -10.673 4.725 1.00 96.06 100 LYS A N 1
ATOM 796 C CA . LYS A 1 100 ? 6.256 -10.334 3.303 1.00 96.06 100 LYS A CA 1
ATOM 797 C C . LYS A 1 100 ? 4.838 -10.379 2.759 1.00 96.06 100 LYS A C 1
ATOM 799 O O . LYS A 1 100 ? 4.105 -11.330 3.021 1.00 96.06 100 LYS A O 1
ATOM 804 N N . ILE A 1 101 ? 4.468 -9.378 1.967 1.00 94.81 101 ILE A N 1
ATOM 805 C CA . ILE A 1 101 ? 3.096 -9.287 1.446 1.00 94.81 101 ILE A CA 1
ATOM 806 C C . ILE A 1 101 ? 2.854 -10.198 0.231 1.00 94.81 101 ILE A C 1
ATOM 808 O O . ILE A 1 101 ? 1.714 -10.398 -0.172 1.00 94.81 101 ILE A O 1
ATOM 812 N N . GLY A 1 102 ? 3.913 -10.758 -0.366 1.00 96.25 102 GLY A N 1
ATOM 813 C CA . GLY A 1 102 ? 3.807 -11.535 -1.601 1.00 96.25 102 GLY A CA 1
ATOM 814 C C . GLY A 1 102 ? 3.506 -10.655 -2.819 1.00 96.25 102 GLY A C 1
ATOM 815 O O . GLY A 1 102 ? 3.762 -9.458 -2.804 1.00 96.25 102 GLY A O 1
ATOM 816 N N . ASN A 1 103 ? 2.993 -11.244 -3.901 1.00 97.19 103 ASN A N 1
ATOM 817 C CA . ASN A 1 103 ? 2.703 -10.492 -5.132 1.00 97.19 103 ASN A CA 1
ATOM 818 C C . ASN A 1 103 ? 1.402 -9.684 -5.061 1.00 97.19 103 ASN A C 1
ATOM 820 O O . ASN A 1 103 ? 1.261 -8.662 -5.732 1.00 97.19 103 ASN A O 1
ATOM 824 N N . LYS A 1 104 ? 0.448 -10.166 -4.266 1.00 97.50 104 LYS A N 1
ATOM 825 C CA . LYS A 1 104 ? -0.857 -9.561 -4.046 1.00 97.50 104 LYS A CA 1
ATOM 826 C C . LYS A 1 104 ? -1.297 -9.874 -2.625 1.00 97.50 104 LYS A C 1
ATOM 828 O O . LYS A 1 104 ? -1.168 -11.013 -2.179 1.00 97.50 104 LYS A O 1
ATOM 833 N N . ILE A 1 105 ? -1.847 -8.876 -1.953 1.00 97.69 105 ILE A N 1
ATOM 834 C CA . ILE A 1 105 ? -2.437 -9.026 -0.632 1.00 97.69 105 ILE A CA 1
ATOM 835 C C . ILE A 1 105 ? -3.672 -8.147 -0.516 1.00 97.69 105 ILE A C 1
ATOM 837 O O . ILE A 1 105 ? -3.746 -7.075 -1.121 1.00 97.69 105 ILE A O 1
ATOM 841 N N . MET A 1 106 ? -4.628 -8.599 0.283 1.00 97.62 106 MET A N 1
ATOM 842 C CA . MET A 1 106 ? -5.758 -7.790 0.692 1.00 97.62 106 MET A CA 1
ATOM 843 C C . MET A 1 106 ? -5.855 -7.803 2.211 1.00 97.62 106 MET A C 1
ATOM 845 O O . MET A 1 106 ? -5.744 -8.857 2.839 1.00 97.62 106 MET A O 1
ATOM 849 N N . TYR A 1 107 ? -6.064 -6.627 2.785 1.00 97.94 107 TYR A N 1
ATOM 850 C CA . TYR A 1 107 ? -6.352 -6.453 4.198 1.00 97.94 107 TYR A CA 1
ATOM 851 C C . TYR A 1 107 ? -7.742 -5.867 4.372 1.00 97.94 107 TYR A C 1
ATOM 853 O O . TYR A 1 107 ? -8.162 -5.005 3.599 1.00 97.94 107 TYR A O 1
ATOM 861 N N . LYS A 1 108 ? -8.432 -6.305 5.417 1.00 98.19 108 LYS A N 1
ATOM 862 C CA . LYS A 1 108 ? -9.625 -5.658 5.947 1.00 98.19 108 LYS A CA 1
ATOM 863 C C . LYS A 1 108 ? -9.232 -4.835 7.168 1.00 98.19 108 LYS A C 1
ATOM 865 O O . LYS A 1 108 ? -8.455 -5.294 8.003 1.00 98.19 108 LYS A O 1
ATOM 870 N N . VAL A 1 109 ? -9.777 -3.630 7.274 1.00 98.25 109 VAL A N 1
ATOM 871 C CA . VAL A 1 109 ? -9.645 -2.786 8.463 1.00 98.25 109 VAL A CA 1
ATOM 872 C C . VAL A 1 109 ? -10.552 -3.345 9.556 1.00 98.25 109 VAL A C 1
ATOM 874 O O . VAL A 1 109 ? -11.763 -3.480 9.363 1.00 98.25 109 VAL A O 1
ATOM 877 N N . THR A 1 110 ? -9.981 -3.669 10.710 1.00 97.19 110 THR A N 1
ATOM 878 C CA . THR A 1 110 ? -10.691 -4.162 11.895 1.00 97.19 110 THR A CA 1
ATOM 879 C C . THR A 1 110 ? -10.325 -3.332 13.121 1.00 97.19 110 THR A C 1
ATOM 881 O O . THR A 1 110 ? -9.404 -2.515 13.093 1.00 97.19 110 THR A O 1
ATOM 884 N N . GLY A 1 111 ? -11.042 -3.537 14.229 1.00 94.31 111 GLY A N 1
ATOM 885 C CA . GLY A 1 111 ? -10.699 -2.885 15.497 1.00 94.31 111 GLY A CA 1
ATOM 886 C C . GLY A 1 111 ? -9.317 -3.286 16.033 1.00 94.31 111 GLY A C 1
ATOM 887 O O . GLY A 1 111 ? -8.717 -2.526 16.789 1.00 94.31 111 GLY A O 1
ATOM 888 N N . ALA A 1 112 ? -8.795 -4.447 15.621 1.00 93.00 112 ALA A N 1
ATOM 889 C CA . ALA A 1 112 ? -7.471 -4.931 16.005 1.00 93.00 112 ALA A CA 1
ATOM 890 C C . ALA A 1 112 ? -6.348 -4.429 15.079 1.00 93.00 112 ALA A C 1
ATOM 892 O O . ALA A 1 112 ? -5.178 -4.495 15.452 1.00 93.00 112 ALA A O 1
ATOM 893 N N . GLY A 1 113 ? -6.674 -3.916 13.890 1.00 95.19 113 GLY A N 1
ATOM 894 C CA . GLY A 1 113 ? -5.686 -3.447 12.926 1.00 95.19 113 GLY A CA 1
ATOM 895 C C . GLY A 1 113 ? -6.044 -3.815 11.489 1.00 95.19 113 GLY A C 1
ATOM 896 O O . GLY A 1 113 ? -7.194 -3.724 11.074 1.00 95.19 113 GLY A O 1
ATOM 897 N N . LEU A 1 114 ? -5.032 -4.212 10.718 1.00 96.31 114 LEU A N 1
ATOM 898 C CA . LEU A 1 114 ? -5.213 -4.784 9.388 1.00 96.31 114 LEU A CA 1
ATOM 899 C C . LEU A 1 114 ? -5.188 -6.306 9.499 1.00 96.31 114 LEU A C 1
ATOM 901 O O . LEU A 1 114 ? -4.198 -6.876 9.955 1.00 96.31 114 LEU A O 1
ATOM 905 N N . GLU A 1 115 ? -6.253 -6.956 9.048 1.00 95.94 115 GLU A N 1
ATOM 906 C CA . GLU A 1 115 ? -6.338 -8.413 8.994 1.00 95.94 115 GLU A CA 1
ATOM 907 C C . GLU A 1 115 ? -6.303 -8.876 7.548 1.00 95.94 115 GLU A C 1
ATOM 909 O O . GLU A 1 115 ? -7.050 -8.379 6.704 1.00 95.94 115 GLU A O 1
ATOM 914 N N . LYS A 1 116 ? -5.411 -9.822 7.250 1.00 95.56 116 LYS A N 1
ATOM 915 C CA . LYS A 1 116 ? -5.318 -10.418 5.921 1.00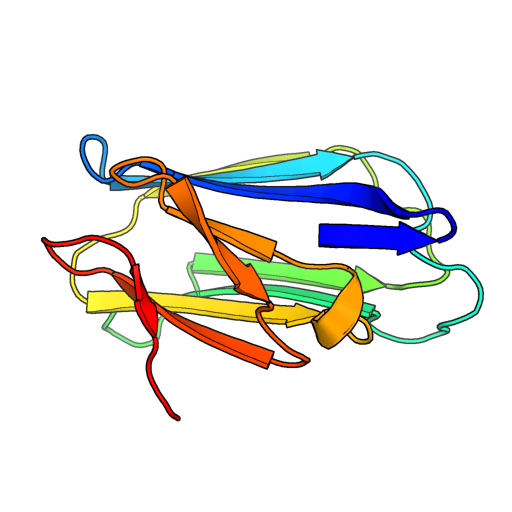 95.56 116 LYS A CA 1
ATOM 916 C C . LYS A 1 116 ? -6.633 -11.122 5.592 1.00 95.56 116 LYS A C 1
ATOM 918 O O . LYS A 1 116 ? -7.132 -11.906 6.395 1.00 95.56 116 LYS A O 1
ATOM 923 N N . VAL A 1 117 ? -7.151 -10.883 4.394 1.00 95.44 117 VAL A N 1
ATOM 924 C CA . VAL A 1 117 ? -8.308 -11.599 3.854 1.00 95.44 117 VAL A CA 1
ATOM 925 C C . VAL A 1 117 ? -7.937 -12.272 2.542 1.00 95.44 117 VAL A C 1
ATOM 927 O O . VAL A 1 117 ? -7.165 -11.734 1.745 1.00 95.44 117 VAL A O 1
ATOM 930 N N . GLU A 1 118 ? -8.487 -13.459 2.328 1.00 83.25 118 GLU A N 1
ATOM 931 C CA . GLU A 1 118 ? -8.429 -14.146 1.043 1.00 83.25 118 GLU A CA 1
ATOM 932 C C . GLU A 1 118 ? -9.679 -13.762 0.248 1.00 83.25 118 GLU A C 1
ATOM 934 O O . GLU A 1 118 ? -10.793 -13.772 0.777 1.00 83.25 118 GLU A O 1
ATOM 939 N N . LYS A 1 119 ? -9.480 -13.351 -1.002 1.00 59.69 119 LYS A N 1
ATOM 940 C CA . LYS A 1 119 ? -10.540 -13.103 -1.977 1.00 59.69 119 LYS A CA 1
ATOM 941 C C . LYS A 1 119 ? -10.228 -13.876 -3.241 1.00 59.69 119 LYS A C 1
ATOM 943 O O . LYS A 1 119 ? -9.027 -13.908 -3.599 1.00 59.69 119 LYS A O 1
#